Protein AF-A0A9Q0XZM3-F1 (afdb_monomer)

Structure (mmCIF, N/CA/C/O backbone):
data_AF-A0A9Q0XZM3-F1
#
_entry.id   AF-A0A9Q0XZM3-F1
#
loop_
_atom_site.group_PDB
_atom_site.id
_atom_site.type_symbol
_atom_site.label_atom_id
_atom_site.label_alt_id
_atom_site.label_comp_id
_atom_site.label_asym_id
_atom_site.label_entity_id
_atom_site.label_seq_id
_atom_site.pdbx_PDB_ins_code
_atom_site.Cartn_x
_atom_site.Cartn_y
_atom_site.Cartn_z
_atom_site.occupancy
_atom_site.B_iso_or_equiv
_atom_site.auth_seq_id
_atom_site.auth_comp_id
_atom_site.auth_asym_id
_atom_site.auth_atom_id
_atom_site.pdbx_PDB_model_num
ATOM 1 N N . MET A 1 1 ? -17.026 3.654 -0.874 1.00 89.88 1 MET A N 1
ATOM 2 C CA . MET A 1 1 ? -17.440 2.567 0.038 1.00 89.88 1 MET A CA 1
ATOM 3 C C . MET A 1 1 ? -16.440 1.413 0.088 1.00 89.88 1 MET A C 1
ATOM 5 O O . MET A 1 1 ? -16.089 0.859 -0.947 1.00 89.88 1 MET A O 1
ATOM 9 N N . LEU A 1 2 ? -16.022 1.032 1.295 1.00 96.19 2 LEU A N 1
ATOM 10 C CA . LEU A 1 2 ? -15.343 -0.221 1.630 1.00 96.19 2 LEU A CA 1
ATOM 11 C C . LEU A 1 2 ? -16.377 -1.267 2.066 1.00 96.19 2 LEU A C 1
ATOM 13 O O . LEU A 1 2 ? -17.351 -0.934 2.747 1.00 96.19 2 LEU A O 1
ATOM 17 N N . VAL A 1 3 ? -16.152 -2.532 1.708 1.00 97.12 3 VAL A N 1
ATOM 18 C CA . VAL A 1 3 ? -17.064 -3.643 2.019 1.00 97.12 3 VAL A CA 1
ATOM 19 C C . VAL A 1 3 ? -16.283 -4.797 2.640 1.00 97.12 3 VAL A C 1
ATOM 21 O O . VAL A 1 3 ? -15.326 -5.296 2.051 1.00 97.12 3 VAL A O 1
ATOM 24 N N . LYS A 1 4 ? -16.714 -5.257 3.820 1.00 97.06 4 LYS A N 1
ATOM 25 C CA . LY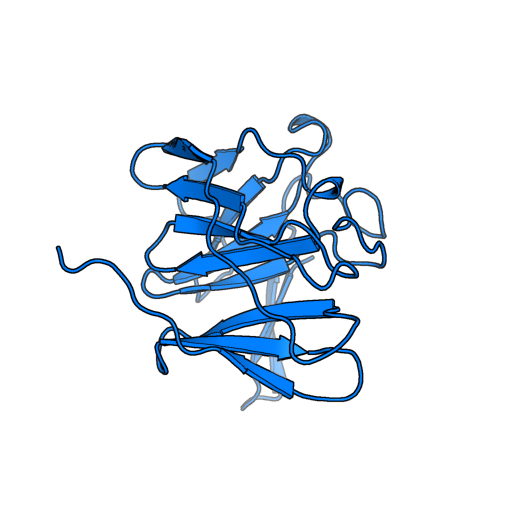S A 1 4 ? -16.254 -6.512 4.428 1.00 97.06 4 LYS A CA 1
ATOM 26 C C . LYS A 1 4 ? -17.256 -7.603 4.080 1.00 97.06 4 LYS A C 1
ATOM 28 O O . LYS A 1 4 ? -18.381 -7.598 4.578 1.00 97.06 4 LYS A O 1
ATOM 33 N N . TYR A 1 5 ? -16.832 -8.548 3.253 1.00 97.81 5 TYR A N 1
ATOM 34 C CA . TYR A 1 5 ? -17.617 -9.718 2.880 1.00 97.81 5 TYR A CA 1
ATOM 35 C C . TYR A 1 5 ? -17.132 -10.949 3.650 1.00 97.81 5 TYR A C 1
ATOM 37 O O . TYR A 1 5 ? -15.937 -11.242 3.677 1.00 97.81 5 TYR A O 1
ATOM 45 N N . ASN A 1 6 ? -18.048 -11.666 4.297 1.00 97.44 6 ASN A N 1
ATOM 46 C CA . ASN A 1 6 ? -17.738 -12.924 4.960 1.00 97.44 6 ASN A CA 1
ATOM 47 C C . ASN A 1 6 ? -17.856 -14.068 3.949 1.00 97.44 6 ASN A C 1
ATOM 49 O O . ASN A 1 6 ? -18.955 -14.420 3.531 1.00 97.44 6 ASN A O 1
ATOM 53 N N . LEU A 1 7 ? -16.718 -14.669 3.594 1.00 97.75 7 LEU A N 1
ATOM 54 C CA . LEU A 1 7 ? -16.652 -15.754 2.612 1.00 97.75 7 LEU A CA 1
ATOM 55 C C . LEU A 1 7 ? -17.364 -17.037 3.065 1.00 97.75 7 LEU A C 1
ATOM 57 O O . LEU A 1 7 ? -17.835 -17.787 2.223 1.00 97.75 7 LEU A O 1
ATOM 61 N N . LYS A 1 8 ? -17.456 -17.305 4.375 1.00 97.75 8 LYS A N 1
ATOM 62 C CA . LYS A 1 8 ? -18.084 -18.527 4.904 1.00 97.75 8 LYS A CA 1
ATOM 63 C C . LYS A 1 8 ? -19.606 -18.431 4.930 1.00 97.75 8 LYS A C 1
ATOM 65 O O . LYS A 1 8 ? -20.282 -19.431 4.722 1.00 97.75 8 LYS A O 1
ATOM 70 N N . THR A 1 9 ? -20.134 -17.255 5.259 1.00 97.94 9 THR A N 1
ATOM 71 C CA . THR A 1 9 ? -21.585 -17.020 5.337 1.00 97.94 9 THR A CA 1
ATOM 72 C C . THR A 1 9 ? -22.149 -16.385 4.073 1.00 97.94 9 THR A C 1
ATOM 74 O O . THR A 1 9 ? -23.345 -16.125 4.029 1.00 97.94 9 THR A O 1
ATOM 77 N N . GLU A 1 10 ? -21.291 -16.072 3.101 1.00 98.12 10 GLU A N 1
ATOM 78 C CA . GLU A 1 10 ? -21.639 -15.421 1.836 1.00 98.12 10 GLU A CA 1
ATOM 79 C C . GLU A 1 10 ? -22.454 -14.130 2.020 1.00 98.12 10 GLU A C 1
ATOM 81 O O . GLU A 1 10 ? -23.413 -13.848 1.304 1.00 98.12 10 GLU A O 1
ATOM 86 N N . ALA A 1 11 ? -22.083 -13.333 3.024 1.00 98.00 11 ALA A N 1
ATOM 87 C CA . ALA A 1 11 ? -22.845 -12.154 3.416 1.00 98.00 11 ALA A CA 1
ATOM 88 C C . ALA A 1 11 ? -21.950 -10.935 3.616 1.00 98.00 11 ALA A C 1
ATOM 90 O O . ALA A 1 11 ? -20.818 -11.029 4.102 1.00 98.00 11 ALA A O 1
ATOM 91 N N . ILE A 1 12 ? -22.494 -9.763 3.291 1.00 98.00 12 ILE A N 1
ATOM 92 C CA . ILE A 1 12 ? -21.889 -8.485 3.657 1.00 98.00 12 ILE A CA 1
ATOM 93 C C . ILE A 1 12 ? -21.970 -8.346 5.177 1.00 98.00 12 ILE A C 1
ATOM 95 O O . ILE A 1 12 ? -23.058 -8.271 5.743 1.00 98.00 12 ILE A O 1
ATOM 99 N N . ALA A 1 13 ? -20.813 -8.307 5.831 1.00 97.38 13 ALA A N 1
ATOM 100 C CA . ALA A 1 13 ? -20.721 -8.122 7.273 1.00 97.38 13 ALA A CA 1
ATOM 101 C C . ALA A 1 13 ? -20.730 -6.634 7.641 1.00 97.38 13 ALA A C 1
ATOM 103 O O . ALA A 1 13 ? -21.370 -6.242 8.611 1.00 97.38 13 ALA A O 1
ATOM 104 N N . VAL A 1 14 ? -20.013 -5.806 6.869 1.00 97.38 14 VAL A N 1
ATOM 105 C CA . VAL A 1 14 ? -19.861 -4.367 7.127 1.00 97.38 14 VAL A CA 1
ATOM 106 C C . VAL A 1 14 ? -19.738 -3.602 5.815 1.00 97.38 14 VAL A C 1
ATOM 108 O O . VAL A 1 14 ? -19.081 -4.062 4.880 1.00 97.38 14 VAL A O 1
ATOM 111 N N . GLN A 1 15 ? -20.334 -2.413 5.771 1.00 96.75 15 GLN A N 1
ATOM 112 C CA . GLN A 1 15 ? -20.130 -1.413 4.725 1.00 96.75 15 GLN A CA 1
ATOM 113 C C . GLN A 1 15 ? -19.751 -0.096 5.387 1.00 96.75 15 GLN A C 1
ATOM 115 O O . GLN A 1 15 ? -20.382 0.305 6.366 1.00 96.75 15 GLN A O 1
ATOM 120 N N . LYS A 1 16 ? -18.722 0.567 4.866 1.00 94.94 16 LYS A N 1
ATOM 121 C CA . LYS A 1 16 ? -18.218 1.808 5.449 1.00 94.94 16 LYS A CA 1
ATOM 122 C C . LYS A 1 16 ? -17.765 2.766 4.362 1.00 94.94 16 LYS A C 1
ATOM 124 O O . LYS A 1 16 ? -17.024 2.382 3.462 1.00 94.94 16 LYS A O 1
ATOM 129 N N . GLU A 1 17 ? -18.197 4.018 4.436 1.00 94.69 17 GLU A N 1
ATOM 130 C CA . GLU A 1 17 ? -17.629 5.059 3.582 1.00 94.69 17 GLU A CA 1
ATOM 131 C C . GLU A 1 17 ? -16.263 5.497 4.096 1.00 94.69 17 GLU A C 1
ATOM 133 O O . GLU A 1 17 ? -16.072 5.656 5.302 1.00 94.69 17 GLU A O 1
ATOM 138 N N . LEU A 1 18 ? -15.326 5.694 3.167 1.00 95.25 18 LEU A N 1
ATOM 139 C CA . LEU A 1 18 ? -14.008 6.233 3.472 1.00 95.25 18 LEU A CA 1
ATOM 140 C C . LEU A 1 18 ? -14.073 7.756 3.294 1.00 95.25 18 LEU A C 1
ATOM 142 O O . LEU A 1 18 ? -14.234 8.214 2.159 1.00 95.25 18 LEU A O 1
ATOM 146 N N . PRO A 1 19 ? -14.005 8.551 4.377 1.00 93.19 19 PRO A N 1
ATOM 147 C CA . PRO A 1 19 ? -14.258 9.984 4.294 1.00 93.19 19 PRO A CA 1
ATOM 148 C C . PRO A 1 19 ? -13.302 10.682 3.325 1.00 93.19 19 PRO A C 1
ATOM 150 O O . PRO A 1 19 ? -12.087 10.507 3.412 1.00 93.19 19 PRO A O 1
ATOM 153 N N . ASN A 1 20 ? -13.863 11.496 2.429 1.00 95.75 20 ASN A N 1
ATOM 154 C CA . ASN A 1 20 ? -13.149 12.365 1.483 1.00 95.75 20 ASN A CA 1
ATOM 155 C C . ASN A 1 20 ? -12.187 11.654 0.514 1.00 95.75 20 ASN A C 1
ATOM 157 O O . ASN A 1 20 ? -11.447 12.328 -0.204 1.00 95.75 20 ASN A O 1
ATOM 161 N N . ALA A 1 21 ? -12.175 10.319 0.484 1.00 97.94 21 ALA A N 1
ATOM 162 C CA . ALA A 1 21 ? -11.333 9.571 -0.431 1.00 97.94 21 ALA A CA 1
ATOM 163 C C . ALA A 1 21 ? -11.798 9.790 -1.868 1.00 97.94 21 ALA A C 1
ATOM 165 O O . ALA A 1 21 ? -12.972 9.582 -2.184 1.00 97.94 21 ALA A O 1
ATOM 166 N N . GLY A 1 22 ? -10.867 10.184 -2.736 1.00 97.94 22 GLY A N 1
ATOM 167 C CA . GLY A 1 22 ? -11.151 10.210 -4.161 1.00 97.94 22 GLY A CA 1
ATOM 168 C C . GLY A 1 22 ? -11.279 8.796 -4.720 1.00 97.94 22 GLY A C 1
ATOM 169 O O . GLY A 1 22 ? -10.688 7.846 -4.204 1.00 97.94 22 GLY A O 1
ATOM 170 N N . TYR A 1 23 ? -12.083 8.649 -5.765 1.00 98.06 23 TYR A N 1
ATOM 171 C CA . TYR A 1 23 ? -12.359 7.368 -6.411 1.00 98.06 23 TYR A CA 1
ATOM 172 C C . TYR A 1 23 ? -12.654 7.568 -7.899 1.00 98.06 23 TYR A C 1
ATOM 174 O O . TYR A 1 23 ? -12.849 8.691 -8.359 1.00 98.06 23 TYR A O 1
ATOM 182 N N . HIS A 1 24 ? -12.726 6.470 -8.657 1.00 97.44 24 HIS A N 1
ATOM 183 C CA . HIS A 1 24 ? -13.052 6.499 -10.088 1.00 97.44 24 HIS A CA 1
ATOM 184 C C . HIS A 1 24 ? -11.992 7.206 -10.960 1.00 97.44 24 HIS A C 1
ATOM 186 O O . HIS A 1 24 ? -12.317 7.850 -11.956 1.00 97.44 24 HIS A O 1
ATOM 192 N N . GLY A 1 25 ? -10.710 7.042 -10.618 1.00 97.69 25 GLY A N 1
ATOM 193 C CA . GLY A 1 25 ? -9.580 7.583 -11.376 1.00 97.69 25 GLY A CA 1
ATOM 194 C C . GLY A 1 25 ? -9.211 9.027 -11.020 1.00 97.69 25 GLY A C 1
ATOM 195 O O . GLY A 1 25 ? -8.498 9.672 -11.786 1.00 97.69 25 GLY A O 1
ATOM 196 N N . GLN A 1 26 ? -9.662 9.535 -9.873 1.00 98.25 26 GLN A N 1
ATOM 197 C CA . GLN A 1 26 ? -9.266 10.842 -9.337 1.00 98.25 26 GLN A CA 1
ATOM 198 C C . GLN A 1 26 ? -7.810 10.848 -8.838 1.00 98.25 26 GLN A C 1
ATOM 200 O O . GLN A 1 26 ? -7.028 11.732 -9.192 1.00 98.25 26 GLN A O 1
ATOM 205 N N . PHE A 1 27 ? -7.409 9.831 -8.072 1.00 98.50 27 PHE A N 1
ATOM 206 C CA . PHE A 1 27 ? -6.065 9.675 -7.508 1.00 98.50 27 PHE A CA 1
ATOM 207 C C . PHE A 1 27 ? -5.468 8.280 -7.782 1.00 98.50 27 PHE A C 1
ATOM 209 O O . PHE A 1 27 ? -5.069 7.569 -6.849 1.00 98.50 27 PHE A O 1
ATOM 216 N N . PRO A 1 28 ? -5.355 7.850 -9.051 1.00 98.31 28 PRO A N 1
ATOM 217 C CA . PRO A 1 28 ? -4.744 6.571 -9.374 1.00 98.31 28 PRO A CA 1
ATOM 218 C C . PRO A 1 28 ? -3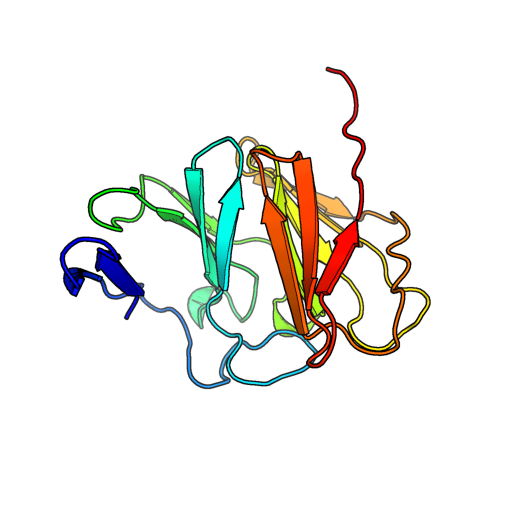.241 6.578 -9.066 1.00 98.31 28 PRO A C 1
ATOM 220 O O . PRO A 1 28 ? -2.610 7.625 -8.896 1.00 98.31 28 PRO A O 1
ATOM 223 N N . TYR A 1 29 ? -2.648 5.389 -9.015 1.00 98.31 29 TYR A N 1
ATOM 224 C CA . TYR A 1 29 ? -1.200 5.246 -9.166 1.00 98.31 29 TYR A CA 1
ATOM 225 C C . TYR A 1 29 ? -0.745 5.670 -10.573 1.00 98.31 29 TYR A C 1
ATOM 227 O O . TYR A 1 29 ? -1.556 5.920 -11.465 1.00 98.31 29 TYR A O 1
ATOM 235 N N . SER A 1 30 ? 0.568 5.740 -10.796 1.00 96.69 30 SER A N 1
ATOM 236 C CA . SER A 1 30 ? 1.159 6.266 -12.039 1.00 96.69 30 SER A CA 1
ATOM 237 C C . SER A 1 30 ? 0.795 5.493 -13.314 1.00 96.69 30 SER A C 1
ATOM 239 O O . SER A 1 30 ? 0.977 6.008 -14.417 1.00 96.69 30 SER A O 1
ATOM 241 N N . TRP A 1 31 ? 0.269 4.274 -13.188 1.00 93.12 31 TRP A N 1
ATOM 242 C CA . TRP A 1 31 ? -0.218 3.465 -14.309 1.00 93.12 31 TRP A CA 1
ATOM 243 C C . TRP A 1 31 ? -1.711 3.642 -14.611 1.00 93.12 31 TRP A C 1
ATOM 245 O O . TRP A 1 31 ? -2.226 3.024 -15.541 1.00 93.12 31 TRP A O 1
ATOM 255 N N . GLY A 1 32 ? -2.407 4.504 -13.866 1.00 94.62 32 GLY A N 1
ATOM 256 C CA . GLY A 1 32 ? -3.818 4.804 -14.079 1.00 94.62 32 GLY A CA 1
ATOM 257 C C . GLY A 1 32 ? -4.758 3.735 -13.518 1.00 94.62 32 GLY A C 1
ATOM 258 O O . GLY A 1 32 ? -4.539 3.184 -12.435 1.00 94.62 32 GLY A O 1
ATOM 259 N N . GLY A 1 33 ? -5.843 3.482 -14.253 1.00 93.81 33 GLY A N 1
ATOM 260 C CA . GLY A 1 33 ? -6.928 2.600 -13.824 1.00 93.81 33 GLY A CA 1
ATOM 261 C C . GLY A 1 33 ? -7.731 3.158 -12.644 1.00 93.81 33 GLY A C 1
ATOM 262 O O . GLY A 1 33 ? -7.660 4.342 -12.322 1.00 93.81 33 GLY A O 1
ATOM 263 N N . TYR A 1 34 ? -8.490 2.279 -11.991 1.00 97.00 34 TYR A N 1
ATOM 264 C CA . TYR A 1 34 ? -9.307 2.595 -10.813 1.00 97.00 34 TYR A CA 1
ATOM 265 C C . TYR A 1 34 ? -8.605 2.140 -9.537 1.00 97.00 34 TYR A C 1
ATOM 267 O O . TYR A 1 34 ? -9.079 1.273 -8.810 1.00 97.00 34 TYR A O 1
ATOM 275 N N . THR A 1 35 ? -7.413 2.687 -9.328 1.00 97.75 35 THR A N 1
ATOM 276 C CA . THR A 1 35 ? -6.493 2.287 -8.256 1.00 97.75 35 THR A CA 1
ATOM 277 C C . THR A 1 35 ? -6.499 3.266 -7.091 1.00 97.75 35 THR A C 1
ATOM 279 O O . THR A 1 35 ? -5.567 3.286 -6.298 1.00 97.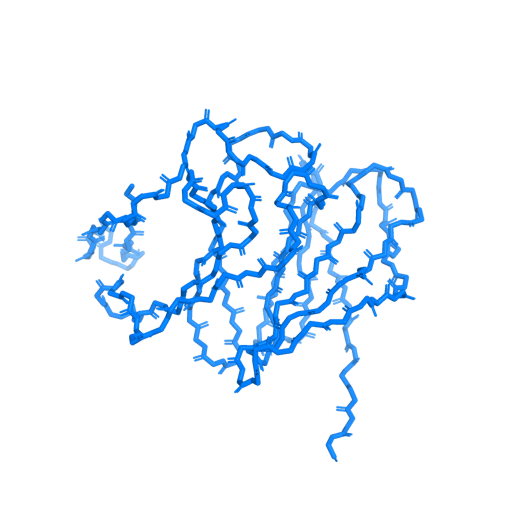75 35 THR A O 1
ATOM 282 N N . ASP A 1 36 ? -7.502 4.138 -7.013 1.00 98.50 36 ASP A N 1
ATOM 283 C CA . ASP A 1 36 ? -7.555 5.274 -6.090 1.00 98.50 36 ASP A CA 1
ATOM 284 C C . ASP A 1 36 ? -7.455 4.874 -4.617 1.00 98.50 36 ASP A C 1
ATOM 286 O O . ASP A 1 36 ? -6.813 5.569 -3.831 1.00 98.50 36 ASP A O 1
ATOM 290 N N . ILE A 1 37 ? -8.073 3.743 -4.277 1.00 98.44 37 ILE A N 1
ATOM 291 C CA . ILE A 1 37 ? -8.174 3.194 -2.930 1.00 98.44 37 ILE A CA 1
ATOM 292 C C . ILE A 1 37 ? -7.594 1.785 -2.966 1.00 98.44 37 ILE A C 1
ATOM 294 O O . ILE A 1 37 ? -8.075 0.938 -3.717 1.00 98.44 37 ILE A O 1
ATOM 298 N N . ASP A 1 38 ? -6.586 1.549 -2.138 1.00 98.31 38 ASP A N 1
ATOM 299 C CA . ASP A 1 38 ? -5.843 0.298 -2.067 1.00 98.31 38 ASP A CA 1
ATOM 300 C C . ASP A 1 38 ? -5.882 -0.259 -0.638 1.00 98.31 38 ASP A C 1
ATOM 302 O O . ASP A 1 38 ? -5.711 0.484 0.330 1.00 98.31 38 ASP A O 1
ATOM 306 N N . GLN A 1 39 ? -6.181 -1.548 -0.482 1.00 97.38 39 GLN A N 1
ATOM 307 C CA . GLN A 1 39 ? -6.279 -2.194 0.829 1.00 97.38 39 GLN A CA 1
ATOM 308 C C . GLN A 1 39 ? -5.015 -2.996 1.086 1.00 97.38 39 GLN A C 1
ATOM 310 O O . GLN A 1 39 ? -4.667 -3.848 0.285 1.00 97.38 39 GLN A O 1
ATOM 315 N N . ALA A 1 40 ? -4.397 -2.796 2.246 1.00 97.81 40 ALA A N 1
ATOM 316 C CA . ALA A 1 40 ? -3.172 -3.493 2.612 1.00 97.81 40 ALA A CA 1
ATOM 317 C C . ALA A 1 40 ? -3.303 -4.180 3.975 1.00 97.81 40 ALA A C 1
ATOM 319 O O . ALA A 1 40 ? -4.129 -3.810 4.818 1.00 97.81 40 ALA A O 1
ATOM 320 N N . VAL A 1 41 ? -2.469 -5.192 4.197 1.00 97.44 41 VAL A N 1
ATOM 321 C CA . VAL A 1 41 ? -2.351 -5.905 5.471 1.00 97.44 41 VAL A CA 1
ATOM 322 C C . VAL A 1 41 ? -0.875 -6.056 5.804 1.00 97.44 41 VAL A C 1
ATOM 324 O O . VAL A 1 41 ? -0.070 -6.392 4.940 1.00 97.44 41 VAL A O 1
ATOM 327 N N . ASP A 1 42 ? -0.525 -5.832 7.062 1.00 97.31 42 ASP A N 1
ATOM 328 C CA . ASP A 1 42 ? 0.817 -6.069 7.581 1.00 97.31 42 ASP A CA 1
ATOM 329 C C . ASP A 1 42 ? 0.756 -6.674 8.995 1.00 97.31 42 ASP A C 1
ATOM 331 O O . ASP A 1 42 ? -0.297 -7.121 9.457 1.00 97.31 42 ASP A O 1
ATOM 335 N N . GLU A 1 43 ? 1.890 -6.721 9.691 1.00 96.75 43 GLU A N 1
ATOM 336 C CA . GLU A 1 43 ? 1.996 -7.268 11.044 1.00 96.75 43 GLU A CA 1
ATOM 337 C C . GLU A 1 43 ? 1.164 -6.515 12.091 1.00 96.75 43 GLU A C 1
ATOM 339 O O . GLU A 1 43 ? 0.876 -7.083 13.145 1.00 96.75 43 GLU A O 1
ATOM 344 N N . VAL A 1 44 ? 0.798 -5.253 11.842 1.00 93.44 44 VAL A N 1
ATOM 345 C CA . VAL A 1 44 ? 0.085 -4.423 12.822 1.00 93.44 44 VAL A CA 1
ATOM 346 C C . VAL A 1 44 ? -1.398 -4.245 12.500 1.00 93.44 44 VAL A C 1
ATOM 348 O O . VAL A 1 44 ? -2.139 -3.742 13.347 1.00 93.44 44 VAL A O 1
ATOM 351 N N . GLY A 1 45 ? -1.860 -4.681 11.324 1.00 92.38 45 GLY A N 1
ATOM 352 C CA . GLY A 1 45 ? -3.284 -4.830 11.042 1.00 92.38 45 GLY A CA 1
ATOM 353 C C . GLY A 1 45 ? -3.678 -4.584 9.591 1.00 92.38 45 GLY A C 1
ATOM 354 O O . GLY A 1 45 ? -2.937 -4.871 8.654 1.00 92.38 45 GLY A O 1
ATOM 355 N N . ARG A 1 46 ? -4.908 -4.086 9.416 1.00 95.06 46 ARG A N 1
ATOM 356 C CA . ARG A 1 46 ? -5.479 -3.729 8.116 1.00 95.06 46 ARG A CA 1
ATOM 357 C C . ARG A 1 46 ? -5.343 -2.235 7.876 1.00 95.06 46 ARG A C 1
ATOM 359 O O . ARG A 1 46 ? -5.569 -1.426 8.774 1.00 95.06 46 ARG A O 1
ATOM 366 N N . TRP A 1 47 ? -5.066 -1.888 6.635 1.00 97.12 47 TRP A N 1
ATOM 367 C CA . TRP A 1 47 ? -4.832 -0.530 6.192 1.00 97.12 47 TRP A CA 1
ATOM 368 C C . TRP A 1 47 ? -5.643 -0.223 4.948 1.00 97.12 47 TRP A C 1
ATOM 370 O O . TRP A 1 47 ? -5.999 -1.112 4.172 1.00 97.12 47 TRP A O 1
ATOM 380 N N . VAL A 1 48 ? -5.888 1.063 4.747 1.00 97.94 48 VAL A N 1
ATOM 381 C CA . VAL A 1 48 ? -6.319 1.598 3.463 1.00 97.94 48 VAL A CA 1
ATOM 382 C C . VAL A 1 48 ? -5.403 2.740 3.062 1.00 97.94 48 VAL A C 1
ATOM 384 O O . VAL A 1 48 ? -5.105 3.617 3.873 1.00 97.94 48 VAL A O 1
ATOM 387 N N . ILE A 1 49 ? -4.953 2.703 1.815 1.00 98.56 49 ILE A N 1
ATOM 388 C CA . ILE A 1 49 ? -4.072 3.670 1.178 1.00 98.56 49 ILE A CA 1
ATOM 389 C C . ILE A 1 49 ? -4.890 4.390 0.109 1.00 98.56 49 ILE A C 1
ATOM 391 O O . ILE A 1 49 ? -5.500 3.764 -0.754 1.00 98.56 49 ILE A O 1
ATOM 395 N N . TYR A 1 50 ? -4.939 5.711 0.166 1.00 98.62 50 TYR A N 1
ATOM 396 C CA . TYR A 1 50 ? -5.786 6.517 -0.703 1.00 98.62 50 TYR A CA 1
ATOM 397 C C . TYR A 1 50 ? -5.221 7.931 -0.855 1.00 98.62 50 TYR A C 1
ATOM 399 O O . TYR A 1 50 ? -4.074 8.209 -0.502 1.00 98.62 50 TYR A O 1
ATOM 407 N N . SER A 1 51 ? -6.006 8.838 -1.427 1.00 98.69 51 SER A N 1
ATOM 408 C CA . SER A 1 51 ? -5.730 10.271 -1.384 1.00 98.69 51 SER A CA 1
ATOM 409 C C . SER A 1 51 ? -7.033 11.067 -1.369 1.00 98.69 51 SER A C 1
ATOM 411 O O . SER A 1 51 ? -8.114 10.521 -1.610 1.00 98.69 51 SER A O 1
ATOM 413 N N . THR A 1 52 ? -6.925 12.353 -1.057 1.00 98.50 52 THR A N 1
ATOM 414 C CA . THR A 1 52 ? -8.040 13.296 -0.954 1.00 98.50 52 THR A CA 1
ATOM 415 C C . THR A 1 52 ? -7.671 14.614 -1.633 1.00 98.50 52 THR A C 1
ATOM 417 O O . THR A 1 52 ? -6.490 14.914 -1.846 1.00 98.50 52 THR A O 1
ATOM 420 N N . GLU A 1 53 ? -8.682 15.432 -1.931 1.00 98.19 53 GLU A N 1
ATOM 421 C CA . GLU A 1 53 ? -8.484 16.808 -2.408 1.00 98.19 53 GLU A CA 1
ATOM 422 C C . GLU A 1 53 ? -7.692 17.651 -1.393 1.00 98.19 53 GLU A C 1
ATOM 424 O O . GLU A 1 53 ? -6.742 18.343 -1.764 1.00 98.19 53 GLU A O 1
ATOM 429 N N . ASP A 1 54 ? -7.995 17.517 -0.096 1.00 98.12 54 ASP A N 1
ATOM 430 C CA . ASP A 1 54 ? -7.285 18.216 0.988 1.00 98.12 54 ASP A CA 1
ATOM 431 C C . ASP A 1 54 ? -5.794 17.846 1.035 1.00 98.12 54 ASP A C 1
ATOM 433 O O . ASP A 1 54 ? -4.929 18.703 1.245 1.00 98.12 54 ASP A O 1
ATOM 437 N N . ALA A 1 55 ? -5.476 16.573 0.773 1.00 98.25 55 ALA A N 1
ATOM 438 C CA . ALA A 1 55 ? -4.110 16.068 0.690 1.00 98.25 55 ALA A CA 1
ATOM 439 C C . ALA A 1 55 ? -3.413 16.426 -0.637 1.00 98.25 55 ALA A C 1
ATOM 441 O O . ALA A 1 55 ? -2.225 16.138 -0.804 1.00 98.25 55 ALA A O 1
ATOM 442 N N . LYS A 1 56 ? -4.121 17.052 -1.589 1.00 98.25 56 LYS A N 1
ATOM 443 C CA . LYS A 1 56 ? -3.608 17.477 -2.903 1.00 98.25 56 LYS A CA 1
ATOM 444 C C . LYS A 1 56 ? -2.908 16.344 -3.663 1.00 98.25 56 LYS A C 1
ATOM 446 O O . LYS A 1 56 ? -1.837 16.539 -4.248 1.00 98.25 56 LYS A O 1
ATOM 451 N N . GLY A 1 57 ? -3.483 15.142 -3.612 1.00 98.31 57 GLY A N 1
ATOM 452 C CA . GLY A 1 57 ? -2.940 13.954 -4.275 1.00 98.31 57 GLY A CA 1
ATOM 453 C C . GLY A 1 57 ? -1.774 13.274 -3.543 1.00 98.31 57 GLY A C 1
ATOM 454 O O . GLY A 1 57 ? -1.183 12.335 -4.089 1.00 98.31 57 GLY A O 1
ATOM 455 N N . ALA A 1 58 ? -1.400 13.725 -2.339 1.00 98.75 58 ALA A N 1
ATOM 456 C CA . ALA A 1 58 ? -0.439 13.016 -1.496 1.00 98.75 58 ALA A CA 1
ATOM 457 C C . ALA A 1 58 ? -1.026 11.696 -0.975 1.00 98.75 58 ALA A C 1
ATOM 459 O O . ALA A 1 58 ? -2.229 11.605 -0.731 1.00 98.75 58 ALA A O 1
ATOM 460 N N . LEU A 1 59 ? -0.188 10.671 -0.803 1.00 98.62 59 LEU A N 1
ATOM 461 C CA . LEU A 1 59 ? -0.613 9.401 -0.221 1.00 98.62 59 LEU A CA 1
ATOM 462 C C . LEU A 1 59 ? -1.109 9.638 1.208 1.00 98.62 59 LEU A C 1
ATOM 464 O O . LEU A 1 59 ? -0.404 10.228 2.030 1.00 98.62 59 LEU A O 1
ATOM 468 N N . VAL A 1 60 ? -2.321 9.171 1.477 1.00 98.50 60 VAL A N 1
ATOM 469 C CA . VAL A 1 60 ? -2.957 9.129 2.789 1.00 98.50 60 VAL A CA 1
ATOM 470 C C . VAL A 1 60 ? -3.130 7.665 3.156 1.00 98.50 60 VAL A C 1
ATOM 472 O O . VAL A 1 60 ? -3.507 6.855 2.311 1.00 98.50 60 VAL A O 1
ATOM 475 N N . LEU A 1 61 ? -2.851 7.317 4.405 1.00 97.38 61 LEU A N 1
ATOM 476 C CA . LEU A 1 61 ? -3.097 5.982 4.924 1.00 97.38 61 LEU A CA 1
ATOM 477 C C . LEU A 1 61 ? -3.854 6.049 6.244 1.00 97.38 61 LEU A C 1
ATOM 479 O O . LEU A 1 61 ? -3.572 6.897 7.090 1.00 97.38 61 LEU A O 1
ATOM 483 N N . SER A 1 62 ? -4.804 5.140 6.417 1.00 97.19 62 SER A N 1
ATOM 484 C CA . SER A 1 62 ? -5.573 4.976 7.650 1.00 97.19 62 SER A CA 1
ATOM 485 C C . SER A 1 62 ? -5.513 3.525 8.087 1.00 97.19 62 SER A C 1
ATOM 487 O O . SER A 1 62 ? -5.679 2.617 7.266 1.00 97.19 62 SER A O 1
ATOM 489 N N . ARG A 1 63 ? -5.310 3.300 9.387 1.00 96.06 63 ARG A N 1
ATOM 490 C CA . ARG A 1 63 ? -5.445 1.960 9.958 1.00 96.06 63 ARG A CA 1
ATOM 491 C C . ARG A 1 63 ? -6.924 1.674 10.172 1.00 96.06 63 ARG A C 1
ATOM 493 O O . ARG A 1 63 ? -7.641 2.528 10.685 1.00 96.06 63 ARG A O 1
ATOM 500 N N . LEU A 1 64 ? -7.379 0.498 9.767 1.00 95.69 64 LEU A N 1
ATOM 501 C CA . LEU A 1 64 ? -8.772 0.087 9.869 1.00 95.69 64 LEU A CA 1
ATOM 502 C C . LEU A 1 64 ? -8.939 -0.974 10.944 1.00 95.69 64 LEU A C 1
ATOM 504 O O . LEU A 1 64 ? -8.130 -1.894 11.070 1.00 95.69 64 LEU A O 1
ATOM 508 N N . ASP A 1 65 ? -10.037 -0.876 11.676 1.00 94.38 65 ASP A N 1
ATOM 509 C CA . ASP A 1 65 ? -10.476 -1.943 12.550 1.00 94.38 65 ASP A CA 1
ATOM 510 C C . ASP A 1 65 ? -10.928 -3.148 11.718 1.00 94.38 65 ASP A C 1
ATOM 512 O O . ASP A 1 65 ? -11.713 -3.027 10.771 1.00 94.38 65 ASP A O 1
ATOM 516 N N . SER A 1 66 ? -10.411 -4.330 12.050 1.00 91.00 66 SER A N 1
ATOM 517 C CA . SER A 1 66 ? -10.697 -5.548 11.293 1.00 91.00 66 SER A CA 1
ATOM 518 C C . SER A 1 66 ? -12.154 -5.984 11.407 1.00 91.00 66 SER A C 1
ATOM 520 O O . SER A 1 66 ? -12.648 -6.685 10.515 1.00 91.00 66 SER A O 1
ATOM 522 N N . GLU A 1 67 ? -12.848 -5.592 12.480 1.00 92.56 67 GLU A N 1
ATOM 523 C CA . GLU A 1 67 ? -14.229 -5.971 12.721 1.00 92.56 67 GLU A CA 1
ATOM 524 C C . GLU A 1 67 ? -15.215 -5.058 12.023 1.00 92.56 67 GLU A C 1
ATOM 526 O O . GLU A 1 67 ? -16.030 -5.567 11.248 1.00 92.56 67 GLU A O 1
ATOM 531 N N . ASN A 1 68 ? -15.103 -3.749 12.239 1.00 94.12 68 ASN A N 1
ATOM 532 C CA . ASN A 1 68 ? -16.105 -2.768 11.817 1.00 94.12 68 ASN A CA 1
ATOM 533 C C . ASN A 1 68 ? -15.627 -1.769 10.742 1.00 94.12 68 ASN A C 1
ATOM 535 O O . ASN A 1 68 ? -16.399 -0.891 10.359 1.00 94.12 68 ASN A O 1
ATOM 539 N N . LEU A 1 69 ? -14.401 -1.910 10.220 1.00 95.25 69 LEU A N 1
ATOM 540 C CA . LEU A 1 69 ? -13.797 -1.010 9.224 1.00 95.25 69 LEU A CA 1
ATOM 541 C C . LEU A 1 69 ? -13.714 0.466 9.658 1.00 95.25 69 LEU A C 1
ATOM 543 O O . LEU A 1 69 ? -13.526 1.340 8.811 1.00 95.25 69 LEU A O 1
ATOM 547 N N . GLU A 1 70 ? -13.847 0.774 10.950 1.00 95.00 70 GLU A N 1
ATOM 548 C CA . GLU A 1 70 ? -13.630 2.131 11.450 1.00 95.00 70 GLU A CA 1
ATOM 549 C C . GLU A 1 70 ? -12.157 2.518 11.320 1.00 95.00 70 GLU A C 1
ATOM 551 O O . GLU A 1 70 ? -11.259 1.698 11.527 1.00 95.00 70 GLU A O 1
ATOM 556 N N . ILE A 1 71 ? -11.901 3.792 11.018 1.00 94.06 71 ILE A N 1
ATOM 557 C CA . ILE A 1 71 ? -10.546 4.341 11.066 1.00 94.06 71 ILE A CA 1
ATOM 558 C C . ILE A 1 71 ? -10.095 4.347 12.530 1.00 94.06 71 ILE A C 1
ATOM 560 O O . ILE A 1 71 ? -10.659 5.043 13.376 1.00 94.06 71 ILE A O 1
ATOM 564 N N . GLN A 1 72 ? -9.065 3.564 12.835 1.00 84.31 72 GLN A N 1
ATOM 565 C CA . GLN A 1 72 ? -8.512 3.451 14.174 1.00 84.31 72 GLN A CA 1
ATOM 566 C C . GLN A 1 72 ? -7.626 4.649 14.488 1.00 84.31 72 GLN A C 1
ATOM 568 O O . GLN A 1 72 ? -6.466 4.657 14.093 1.00 84.31 72 GLN A O 1
ATOM 573 N N . GLN A 1 73 ? -8.174 5.594 15.259 1.00 71.62 73 GLN A N 1
ATOM 574 C CA . GLN A 1 73 ? -7.541 6.744 15.934 1.00 71.62 73 GLN A CA 1
ATOM 575 C C . GLN A 1 73 ? -6.723 7.719 15.070 1.00 71.62 73 GLN A C 1
ATOM 577 O O . GLN A 1 73 ? -6.785 8.917 15.333 1.00 71.62 73 GLN A O 1
ATOM 582 N N . GLN A 1 74 ? -5.986 7.270 14.055 1.00 82.69 74 GLN A N 1
ATOM 583 C CA . GLN A 1 74 ? -5.067 8.096 13.300 1.00 82.69 74 GLN A CA 1
ATOM 584 C C . GLN A 1 74 ? -5.085 7.785 11.801 1.00 82.69 74 GLN A C 1
ATOM 586 O O . GLN A 1 74 ? -5.176 6.642 11.349 1.00 82.69 74 GLN A O 1
ATOM 591 N N . THR A 1 75 ? -4.988 8.872 11.047 1.00 95.50 75 THR A N 1
ATOM 592 C CA . THR A 1 75 ? -4.773 8.918 9.608 1.00 95.50 75 THR A CA 1
ATOM 593 C C . THR A 1 75 ? -3.482 9.687 9.390 1.00 95.50 75 THR A C 1
ATOM 595 O O . THR A 1 75 ? -3.265 10.729 10.012 1.00 95.50 75 THR A O 1
ATOM 598 N N . TRP A 1 76 ? -2.630 9.183 8.509 1.00 97.44 76 TRP A N 1
ATOM 599 C CA . TRP A 1 76 ? -1.354 9.799 8.184 1.00 97.44 76 TRP A CA 1
ATOM 600 C C . TRP A 1 76 ? -1.416 10.354 6.770 1.00 97.44 76 TRP A C 1
ATOM 602 O O . TRP A 1 76 ? -1.756 9.642 5.828 1.00 97.44 76 TRP A O 1
ATOM 612 N N . GLN A 1 77 ? -1.076 11.630 6.621 1.00 97.88 77 GLN A N 1
ATOM 613 C CA . GLN A 1 77 ? -0.824 12.239 5.322 1.00 97.88 77 GLN A CA 1
ATOM 614 C C . GLN A 1 77 ? 0.686 12.257 5.089 1.00 97.88 77 GLN A C 1
ATOM 616 O O . GLN A 1 77 ? 1.444 12.807 5.888 1.00 97.88 77 GLN A O 1
ATOM 621 N N . THR A 1 78 ? 1.123 11.654 3.989 1.00 98.38 78 THR A N 1
ATOM 622 C CA . THR A 1 78 ? 2.534 11.619 3.594 1.00 98.38 78 THR A CA 1
ATOM 623 C C . THR A 1 78 ? 2.901 12.838 2.738 1.00 98.38 78 THR A C 1
ATOM 625 O O . THR A 1 78 ? 2.057 13.661 2.382 1.00 98.38 78 THR A O 1
ATOM 628 N N . ASN A 1 79 ? 4.175 12.954 2.372 1.00 97.75 79 ASN A N 1
ATOM 629 C CA . ASN A 1 79 ? 4.709 13.981 1.472 1.00 97.75 79 ASN A CA 1
ATOM 630 C C . ASN A 1 79 ? 4.991 13.460 0.047 1.00 97.75 79 ASN A C 1
ATOM 632 O O . ASN A 1 79 ? 5.624 14.164 -0.740 1.00 97.75 79 ASN A O 1
ATOM 636 N N . ILE A 1 80 ? 4.527 12.256 -0.307 1.00 98.44 80 ILE A N 1
ATOM 637 C CA . ILE A 1 80 ? 4.709 11.666 -1.640 1.00 98.44 80 ILE A CA 1
ATOM 638 C C . ILE A 1 80 ? 3.384 11.634 -2.408 1.00 98.44 80 ILE A C 1
ATOM 640 O O . ILE A 1 80 ? 2.341 11.284 -1.863 1.00 98.44 80 ILE A O 1
ATOM 644 N N . ARG A 1 81 ? 3.399 12.010 -3.693 1.00 98.50 81 ARG A N 1
ATOM 645 C CA . ARG A 1 81 ? 2.187 12.013 -4.530 1.00 98.50 81 ARG A CA 1
ATOM 646 C C . ARG A 1 81 ? 1.836 10.609 -4.998 1.00 98.50 81 ARG A C 1
ATOM 648 O O . ARG A 1 81 ? 2.676 9.941 -5.598 1.00 98.50 81 ARG A O 1
ATOM 655 N N . LYS A 1 82 ? 0.575 10.206 -4.846 1.00 98.62 82 LYS A N 1
ATOM 656 C CA . LYS A 1 82 ? 0.092 8.880 -5.258 1.00 98.62 82 LYS A CA 1
ATOM 657 C C . LYS A 1 82 ? 0.302 8.612 -6.753 1.00 98.62 82 LYS A C 1
ATOM 659 O O . LYS A 1 82 ? 0.829 7.571 -7.123 1.00 98.62 82 LYS A O 1
ATOM 664 N N . GLN A 1 83 ? 0.031 9.606 -7.598 1.00 98.06 83 GLN A N 1
ATOM 665 C CA . GLN A 1 83 ? 0.240 9.528 -9.052 1.00 98.06 83 GLN A CA 1
ATOM 666 C C . GLN A 1 83 ? 1.719 9.475 -9.479 1.00 98.06 83 GLN A C 1
ATOM 668 O O . GLN A 1 83 ? 2.007 9.196 -10.639 1.00 98.06 83 GLN A O 1
ATOM 673 N N . SER A 1 84 ? 2.669 9.748 -8.575 1.00 97.75 84 SER A N 1
ATOM 674 C CA . SER A 1 84 ? 4.109 9.668 -8.878 1.00 97.75 84 SER A CA 1
ATOM 675 C C . SER A 1 84 ? 4.717 8.288 -8.633 1.00 97.75 84 SER A C 1
ATOM 677 O O . SER A 1 84 ? 5.861 8.056 -9.014 1.00 97.75 84 SER A O 1
ATOM 679 N N . VAL A 1 85 ? 3.967 7.371 -8.019 1.00 98.00 85 VAL A N 1
ATOM 680 C CA . VAL A 1 85 ? 4.432 6.022 -7.688 1.00 98.00 85 VAL A CA 1
ATOM 681 C C . VAL A 1 85 ? 3.549 4.984 -8.362 1.00 98.00 85 VAL A C 1
ATOM 683 O O . VAL A 1 85 ? 2.373 5.212 -8.632 1.00 98.00 85 VAL A O 1
ATOM 686 N N . ALA A 1 86 ? 4.140 3.845 -8.688 1.00 96.75 86 ALA A N 1
ATOM 687 C CA . ALA A 1 86 ? 3.489 2.753 -9.395 1.00 96.75 86 ALA A CA 1
ATOM 688 C C . ALA A 1 86 ? 2.615 1.886 -8.492 1.00 96.75 86 ALA A C 1
ATOM 690 O O . ALA A 1 86 ? 1.624 1.326 -8.951 1.00 96.75 86 ALA A O 1
ATOM 691 N N . ASN A 1 87 ? 3.011 1.740 -7.234 1.00 97.75 87 ASN A N 1
ATOM 692 C CA . ASN A 1 87 ? 2.290 0.963 -6.241 1.00 97.75 87 ASN A CA 1
ATOM 693 C C . ASN A 1 87 ? 2.781 1.345 -4.835 1.00 97.75 87 ASN A C 1
ATOM 695 O O . ASN A 1 87 ? 3.809 2.027 -4.711 1.00 97.75 87 ASN A O 1
ATOM 699 N N . ALA A 1 88 ? 2.079 0.911 -3.792 1.00 98.38 88 ALA A N 1
ATOM 700 C CA . ALA A 1 88 ? 2.514 1.067 -2.413 1.00 98.38 88 ALA A CA 1
ATOM 701 C C . ALA A 1 88 ? 2.079 -0.131 -1.562 1.00 98.38 88 ALA A C 1
ATOM 703 O O . ALA A 1 88 ? 1.047 -0.725 -1.818 1.00 98.38 88 ALA A O 1
ATOM 704 N N . PHE A 1 89 ? 2.855 -0.467 -0.538 1.00 98.50 89 PHE A N 1
ATOM 705 C CA . PHE A 1 89 ? 2.554 -1.569 0.379 1.00 98.50 89 PHE A CA 1
ATOM 706 C C . PHE A 1 89 ? 3.037 -1.225 1.789 1.00 98.50 89 PHE A C 1
ATOM 708 O O . PHE A 1 89 ? 3.870 -0.331 1.960 1.00 98.50 89 PHE A O 1
ATOM 715 N N . LEU A 1 90 ? 2.529 -1.928 2.803 1.00 98.06 90 LEU A N 1
ATOM 716 C CA . LEU A 1 90 ? 2.974 -1.768 4.187 1.00 98.06 90 LEU A CA 1
ATOM 717 C C . LEU A 1 90 ? 3.713 -3.003 4.688 1.00 98.06 90 LEU A C 1
ATOM 719 O O . LEU A 1 90 ? 3.334 -4.125 4.370 1.00 98.06 90 LEU A O 1
ATOM 723 N N . ILE A 1 91 ? 4.753 -2.774 5.489 1.00 98.19 91 ILE A N 1
ATOM 724 C CA . ILE A 1 91 ? 5.442 -3.800 6.280 1.00 98.19 91 ILE A CA 1
ATOM 725 C C . ILE A 1 91 ? 5.752 -3.188 7.647 1.00 98.19 91 ILE A C 1
ATOM 727 O O . ILE A 1 91 ? 6.333 -2.103 7.708 1.00 98.19 91 ILE A O 1
ATOM 731 N N . CYS A 1 92 ? 5.400 -3.871 8.738 1.00 96.38 92 CYS A N 1
ATOM 732 C CA . CYS A 1 92 ? 5.665 -3.439 10.115 1.00 96.38 92 CYS A CA 1
ATOM 733 C C . CYS A 1 92 ? 5.251 -1.983 10.447 1.00 96.38 92 CYS A C 1
ATOM 735 O O . CYS A 1 92 ? 5.946 -1.304 11.205 1.00 96.38 92 CYS A O 1
ATOM 737 N N . GLY A 1 93 ? 4.143 -1.480 9.900 1.00 96.12 93 GLY A N 1
ATOM 738 C CA . GLY A 1 93 ? 3.663 -0.107 10.105 1.00 96.12 93 GLY A CA 1
ATOM 739 C C . GLY A 1 93 ? 4.398 0.958 9.284 1.00 96.12 93 GLY A C 1
ATOM 740 O O . GLY A 1 93 ? 4.239 2.152 9.530 1.00 96.12 93 GLY A O 1
ATOM 741 N N . SER A 1 94 ? 5.203 0.554 8.305 1.00 97.75 94 SER A N 1
ATOM 742 C CA . SER A 1 94 ? 5.895 1.467 7.399 1.00 97.75 94 SER A CA 1
ATOM 743 C C . SER A 1 94 ? 5.347 1.322 5.988 1.00 97.75 94 SER A C 1
ATOM 745 O O . SER A 1 94 ? 5.296 0.220 5.446 1.00 97.75 94 SER A O 1
ATOM 747 N N . LEU A 1 95 ? 4.949 2.442 5.387 1.00 98.56 95 LEU A N 1
ATOM 748 C CA . LEU A 1 95 ? 4.541 2.513 3.989 1.00 98.56 95 L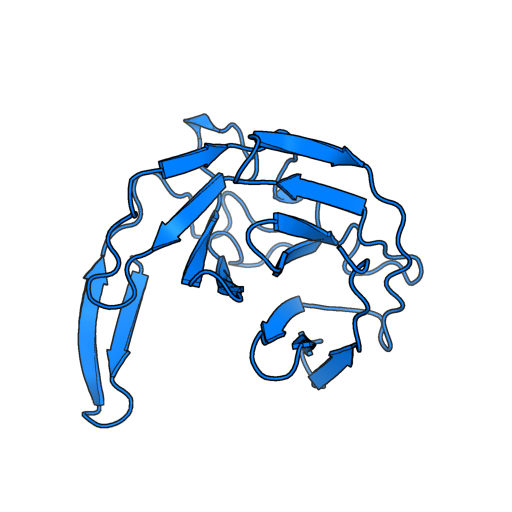EU A CA 1
ATOM 749 C C . LEU A 1 95 ? 5.779 2.571 3.101 1.00 98.56 95 LEU A C 1
ATOM 751 O O . LEU A 1 95 ? 6.622 3.447 3.278 1.00 98.56 95 LEU A O 1
ATOM 755 N N . TYR A 1 96 ? 5.828 1.708 2.098 1.00 98.69 96 TYR A N 1
ATOM 756 C CA . TYR A 1 96 ? 6.832 1.694 1.045 1.00 98.69 96 TYR A CA 1
ATOM 757 C C . TYR A 1 96 ? 6.163 1.952 -0.300 1.00 98.69 96 TYR A C 1
ATOM 759 O O . TYR A 1 96 ? 5.031 1.524 -0.523 1.00 98.69 96 TYR A O 1
ATOM 767 N N . THR A 1 97 ? 6.854 2.619 -1.222 1.00 98.56 97 THR A N 1
ATOM 768 C CA . THR A 1 97 ? 6.343 2.828 -2.586 1.00 98.56 97 THR A CA 1
ATOM 769 C C . THR A 1 97 ? 7.293 2.285 -3.641 1.00 98.56 97 THR A C 1
ATOM 771 O O . THR A 1 97 ? 8.504 2.226 -3.431 1.00 98.56 97 THR A O 1
ATOM 774 N N . ILE A 1 98 ? 6.733 1.889 -4.786 1.00 97.44 98 ILE A N 1
ATOM 775 C CA . ILE A 1 98 ? 7.478 1.434 -5.964 1.00 97.44 98 ILE A CA 1
ATOM 776 C C . ILE A 1 98 ? 7.486 2.552 -7.005 1.00 97.44 98 ILE A C 1
ATOM 778 O O . ILE A 1 98 ? 6.435 3.085 -7.358 1.00 97.44 98 ILE A O 1
ATOM 782 N N . SER A 1 99 ? 8.653 2.878 -7.551 1.00 96.12 99 SER A N 1
ATOM 783 C CA . SER A 1 99 ? 8.826 4.032 -8.440 1.00 96.12 99 SER A CA 1
ATOM 784 C C . SER A 1 99 ? 8.194 3.867 -9.823 1.00 96.12 99 SER A C 1
ATOM 786 O O . SER A 1 99 ? 7.669 4.832 -10.374 1.00 96.12 99 SER A O 1
ATOM 788 N N . SER A 1 100 ? 8.226 2.667 -10.416 1.00 92.94 100 SER A N 1
ATOM 789 C CA . SER A 1 100 ? 7.804 2.479 -11.811 1.00 92.94 100 SER A CA 1
ATOM 790 C C . SER A 1 100 ? 7.145 1.132 -12.100 1.00 92.94 100 SER A C 1
ATOM 792 O O . SER A 1 100 ? 7.699 0.063 -11.835 1.00 92.94 100 SER A O 1
ATOM 794 N N . TYR A 1 101 ? 5.992 1.179 -12.770 1.00 85.44 101 TYR A N 1
ATOM 795 C CA . TYR A 1 101 ? 5.258 -0.004 -13.216 1.00 85.44 101 TYR A CA 1
ATOM 796 C C . TYR A 1 101 ? 5.833 -0.585 -14.514 1.00 85.44 101 TYR A C 1
ATOM 798 O O . TYR A 1 101 ? 5.775 -1.795 -14.707 1.00 85.44 101 TYR A O 1
ATOM 806 N N . SER A 1 102 ? 6.493 0.226 -15.353 1.00 86.00 102 SER A N 1
ATOM 807 C CA . SER A 1 102 ? 6.971 -0.164 -16.692 1.00 86.00 102 SER A CA 1
ATOM 808 C C . SER A 1 102 ? 8.496 -0.261 -16.839 1.00 86.00 102 SER A C 1
ATOM 810 O O . SER A 1 102 ? 8.982 -1.093 -17.600 1.00 86.00 102 SER A O 1
ATOM 812 N N . SER A 1 103 ? 9.275 0.521 -16.081 1.00 86.94 103 SER A N 1
ATOM 813 C CA . SER A 1 103 ? 10.746 0.512 -16.187 1.00 86.94 103 SER A CA 1
ATOM 814 C C . SER A 1 103 ? 11.359 -0.759 -15.585 1.00 86.94 103 SER A C 1
ATOM 816 O O . SER A 1 103 ? 11.007 -1.084 -14.453 1.00 86.94 103 SER A O 1
ATOM 818 N N . PRO A 1 104 ? 12.288 -1.467 -16.252 1.00 82.62 104 PRO A N 1
ATOM 819 C CA . PRO A 1 104 ? 12.985 -2.616 -15.660 1.00 82.62 104 PRO A CA 1
ATOM 820 C C . PRO A 1 104 ? 13.836 -2.244 -14.430 1.00 82.62 104 PRO A C 1
ATOM 822 O O . PRO A 1 104 ? 14.170 -3.111 -13.629 1.00 82.62 104 PRO A O 1
ATOM 825 N N . GLU A 1 105 ? 14.147 -0.959 -14.252 1.00 85.12 105 GLU A N 1
ATOM 826 C CA . GLU A 1 105 ? 14.937 -0.411 -13.143 1.00 85.12 105 GLU A CA 1
ATOM 827 C C . GLU A 1 105 ? 14.045 0.194 -12.050 1.00 85.12 105 GLU A C 1
ATOM 829 O O . GLU A 1 105 ? 14.345 1.240 -11.478 1.00 85.12 105 GLU A O 1
ATOM 834 N N . ALA A 1 106 ? 12.901 -0.435 -11.778 1.00 93.06 106 ALA A N 1
ATOM 835 C CA . ALA A 1 106 ? 12.042 -0.005 -10.686 1.00 93.06 106 ALA A CA 1
ATOM 836 C C . ALA A 1 106 ? 12.766 -0.143 -9.337 1.00 93.06 106 ALA A C 1
ATOM 838 O O . ALA A 1 106 ? 13.635 -0.996 -9.138 1.00 93.06 106 ALA A O 1
ATOM 839 N N . THR A 1 107 ? 12.387 0.708 -8.395 1.00 96.81 107 THR A N 1
ATOM 840 C CA . THR A 1 107 ? 12.962 0.760 -7.054 1.00 96.81 107 THR A CA 1
ATOM 841 C C . THR A 1 107 ? 11.858 0.904 -6.027 1.00 96.81 107 THR A C 1
ATOM 843 O O . THR A 1 107 ? 10.848 1.556 -6.292 1.00 96.81 107 THR A O 1
ATOM 846 N N . VAL A 1 108 ? 12.063 0.335 -4.842 1.00 97.81 108 VAL A N 1
ATOM 847 C CA . VAL A 1 108 ? 11.387 0.836 -3.649 1.00 97.81 108 VAL A CA 1
ATOM 848 C C . VAL A 1 108 ? 12.068 2.155 -3.300 1.00 97.81 108 VAL A C 1
ATOM 850 O O . VAL A 1 108 ? 13.247 2.163 -2.926 1.00 97.81 108 VAL A O 1
ATOM 853 N N . ASN A 1 109 ? 11.367 3.265 -3.532 1.00 98.06 109 ASN A N 1
ATOM 854 C CA . ASN A 1 109 ? 11.983 4.592 -3.629 1.00 98.06 109 ASN A CA 1
ATOM 855 C C . ASN A 1 109 ? 11.632 5.548 -2.487 1.00 98.06 109 ASN A C 1
ATOM 857 O O . ASN A 1 109 ? 12.175 6.651 -2.415 1.00 98.06 109 ASN A O 1
ATOM 861 N N . PHE A 1 110 ? 10.735 5.146 -1.597 1.00 98.62 110 PHE A N 1
ATOM 862 C CA . PHE A 1 110 ? 10.298 5.967 -0.479 1.00 98.62 110 PHE A CA 1
ATOM 863 C C . PHE A 1 110 ? 9.792 5.087 0.660 1.00 98.62 110 PHE A C 1
ATOM 865 O O . PHE A 1 110 ? 9.216 4.025 0.415 1.00 98.62 110 PHE A O 1
ATOM 872 N N . ILE A 1 111 ? 10.006 5.560 1.886 1.00 98.62 111 ILE A N 1
ATOM 873 C CA . ILE A 1 111 ? 9.430 5.012 3.112 1.00 98.62 111 ILE A CA 1
ATOM 874 C C . ILE A 1 111 ? 8.752 6.123 3.916 1.00 98.62 111 ILE A C 1
ATOM 876 O O . ILE A 1 111 ? 9.256 7.247 3.967 1.00 98.62 111 ILE A O 1
ATOM 880 N N . TYR A 1 112 ? 7.637 5.797 4.566 1.00 98.56 112 TYR A N 1
ATOM 881 C CA . TYR A 1 112 ? 7.006 6.605 5.607 1.00 98.56 112 TYR A CA 1
ATOM 882 C C . TYR A 1 112 ? 6.684 5.727 6.817 1.00 98.56 112 TYR A C 1
ATOM 884 O O . TYR A 1 112 ? 5.918 4.772 6.704 1.00 98.56 112 TYR A O 1
ATOM 892 N N . GLU A 1 113 ? 7.252 6.056 7.972 1.00 97.44 113 GLU A N 1
ATOM 893 C CA . GLU A 1 113 ? 7.043 5.336 9.229 1.00 97.44 113 GLU A CA 1
ATOM 894 C C . GLU A 1 113 ? 5.857 5.940 9.990 1.00 97.44 113 GLU A C 1
ATOM 896 O O . GLU A 1 113 ? 5.913 7.090 10.429 1.00 97.44 113 GLU A O 1
ATOM 901 N N . THR A 1 114 ? 4.774 5.183 10.203 1.00 96.25 114 THR A N 1
ATOM 902 C CA . THR A 1 114 ? 3.582 5.735 10.879 1.00 96.25 114 THR A CA 1
ATOM 903 C C . THR A 1 114 ? 3.802 6.011 12.366 1.00 96.25 114 THR A C 1
ATOM 905 O O . THR A 1 114 ? 3.090 6.821 12.956 1.00 96.25 114 THR A O 1
ATOM 908 N N . SER A 1 115 ? 4.769 5.333 12.988 1.00 94.75 115 SER A N 1
ATOM 909 C CA . SER A 1 115 ? 5.109 5.489 14.407 1.00 94.75 115 SER A CA 1
ATOM 910 C C . SER A 1 115 ? 5.779 6.830 14.712 1.00 94.75 115 SER A C 1
ATOM 912 O O . SER A 1 115 ? 5.547 7.401 15.775 1.00 94.75 115 SER A O 1
ATOM 914 N N . THR A 1 116 ? 6.594 7.337 13.786 1.00 95.50 116 THR A N 1
ATOM 915 C CA . THR A 1 116 ? 7.376 8.572 13.954 1.00 95.50 116 THR A CA 1
ATOM 916 C C . THR A 1 116 ? 6.875 9.715 13.073 1.00 95.50 116 THR A C 1
ATOM 918 O O . THR A 1 116 ? 7.192 10.874 13.331 1.00 95.50 116 THR A O 1
ATOM 921 N N . GLY A 1 117 ? 6.100 9.407 12.028 1.00 95.69 117 GLY A N 1
ATOM 922 C CA . GLY A 1 117 ? 5.702 10.357 10.989 1.00 95.69 117 GLY A CA 1
ATOM 923 C C . GLY A 1 117 ? 6.859 10.781 10.077 1.00 95.69 117 GLY A C 1
ATOM 924 O O . GLY A 1 117 ? 6.713 11.732 9.305 1.00 95.69 117 GLY A O 1
ATOM 925 N N . ILE A 1 118 ? 8.012 10.112 10.177 1.00 97.19 118 ILE A N 1
ATOM 926 C CA . ILE A 1 118 ? 9.212 10.421 9.401 1.00 97.19 118 ILE A CA 1
ATOM 927 C C . ILE A 1 118 ? 9.134 9.716 8.050 1.00 97.19 118 ILE A C 1
ATOM 929 O O . ILE A 1 118 ? 8.704 8.569 7.939 1.00 97.19 118 ILE A O 1
ATOM 933 N N . SER A 1 119 ? 9.582 10.419 7.012 1.00 97.88 119 SER A N 1
ATOM 934 C CA . SER A 1 119 ? 9.771 9.855 5.679 1.00 97.88 119 SER A CA 1
ATOM 935 C C . SER A 1 119 ? 11.209 9.987 5.219 1.00 97.88 119 SER A C 1
ATOM 937 O O . SER A 1 119 ? 11.911 10.925 5.603 1.00 97.88 119 SER A O 1
ATOM 939 N N . ALA A 1 120 ? 11.631 9.067 4.358 1.00 98.00 120 ALA A N 1
ATOM 940 C CA . ALA A 1 120 ? 12.945 9.102 3.739 1.00 98.00 120 ALA A CA 1
ATOM 941 C C . ALA A 1 120 ? 12.896 8.574 2.296 1.00 98.00 120 ALA A C 1
ATOM 943 O O . ALA A 1 120 ? 12.090 7.691 1.981 1.00 98.00 120 ALA A O 1
ATOM 944 N N . PRO A 1 121 ? 13.761 9.085 1.402 1.00 98.00 121 PRO A N 1
ATOM 945 C CA . PRO A 1 121 ? 13.981 8.446 0.116 1.00 98.00 121 PRO A CA 1
ATOM 946 C C . PRO A 1 121 ? 14.684 7.099 0.318 1.00 98.00 121 PRO A C 1
ATOM 948 O O . PRO A 1 121 ? 15.572 6.960 1.160 1.00 98.00 121 PRO A O 1
ATOM 951 N N . LEU A 1 122 ? 14.315 6.120 -0.500 1.00 97.38 122 LEU A N 1
ATOM 952 C CA . LEU A 1 122 ? 14.984 4.827 -0.595 1.00 97.38 122 LEU A CA 1
ATOM 953 C C . LEU A 1 122 ? 15.520 4.613 -2.012 1.00 97.38 122 LEU A C 1
ATOM 955 O O . LEU A 1 122 ? 15.139 5.301 -2.957 1.00 97.38 122 LEU A O 1
ATOM 959 N N . ASN A 1 123 ? 16.420 3.645 -2.156 1.00 96.69 123 ASN A N 1
ATOM 960 C CA . ASN A 1 123 ? 16.913 3.203 -3.456 1.00 96.69 123 ASN A CA 1
ATOM 961 C C . ASN A 1 123 ? 17.171 1.691 -3.446 1.00 96.69 123 ASN A C 1
ATOM 963 O O . ASN A 1 123 ? 18.287 1.228 -3.680 1.00 96.69 123 ASN A O 1
ATOM 967 N N . ILE A 1 124 ? 16.147 0.915 -3.086 1.00 96.44 124 ILE A N 1
ATOM 968 C CA . ILE A 1 124 ? 16.230 -0.550 -3.071 1.00 96.44 124 ILE A CA 1
ATOM 969 C C . ILE A 1 124 ? 15.753 -1.051 -4.429 1.00 96.44 124 ILE A C 1
ATOM 971 O O . ILE A 1 124 ? 14.644 -0.727 -4.851 1.00 96.44 124 ILE A O 1
ATOM 975 N N . ARG A 1 125 ? 16.575 -1.836 -5.126 1.00 94.56 125 ARG A N 1
ATOM 976 C CA . ARG A 1 125 ? 16.220 -2.379 -6.441 1.00 94.56 125 ARG A CA 1
ATOM 977 C C . ARG A 1 125 ? 14.979 -3.272 -6.339 1.00 94.56 125 ARG A C 1
ATOM 979 O O . ARG A 1 125 ? 14.939 -4.178 -5.513 1.00 94.56 125 ARG A O 1
ATOM 986 N N . PHE A 1 126 ? 13.997 -3.030 -7.202 1.00 92.75 126 PHE A N 1
ATOM 987 C CA . PHE A 1 126 ? 12.796 -3.845 -7.358 1.00 92.75 126 PHE A CA 1
ATOM 988 C C . PHE A 1 126 ? 12.817 -4.482 -8.753 1.00 92.75 126 PHE A C 1
ATOM 990 O O . PHE A 1 126 ? 12.350 -3.908 -9.739 1.00 92.75 126 PHE A O 1
ATOM 997 N N . GLU A 1 127 ? 13.445 -5.654 -8.849 1.00 86.38 127 GLU A N 1
ATOM 998 C CA . GLU A 1 127 ? 13.619 -6.373 -10.113 1.00 86.38 127 GLU A CA 1
ATOM 999 C C . GLU A 1 127 ? 12.309 -7.004 -10.559 1.00 86.38 127 GLU A C 1
ATOM 1001 O O . GLU A 1 127 ? 11.923 -8.064 -10.082 1.00 86.38 127 GLU A O 1
ATOM 1006 N N . LYS A 1 128 ? 11.620 -6.382 -11.511 1.00 77.88 128 LYS A N 1
ATOM 1007 C CA . LYS A 1 128 ? 10.410 -6.990 -12.059 1.00 77.88 128 LYS A CA 1
ATOM 1008 C C . LYS A 1 128 ? 10.775 -8.171 -12.945 1.00 77.88 128 LYS A C 1
ATOM 1010 O O . LYS A 1 128 ? 11.534 -8.021 -13.900 1.00 77.88 128 LYS A O 1
ATOM 1015 N N . CYS A 1 129 ? 10.149 -9.320 -12.701 1.00 72.88 129 CYS A N 1
ATOM 1016 C CA . CYS A 1 129 ? 10.280 -10.470 -13.599 1.00 72.88 129 CYS A CA 1
ATOM 1017 C C . CYS A 1 129 ? 9.700 -10.183 -14.998 1.00 72.88 129 CYS A C 1
ATOM 1019 O O . CYS A 1 129 ? 10.104 -10.814 -15.974 1.00 72.88 129 CYS A O 1
ATOM 1021 N N . TYR A 1 130 ? 8.773 -9.221 -15.105 1.00 78.38 130 TYR A N 1
ATOM 1022 C CA . TYR A 1 130 ? 8.062 -8.872 -16.335 1.00 78.38 130 TYR A CA 1
ATOM 1023 C C . TYR A 1 130 ? 7.897 -7.354 -16.510 1.00 78.38 130 TYR A C 1
ATOM 1025 O O . TYR A 1 130 ? 8.172 -6.561 -15.614 1.00 78.38 130 TYR A O 1
ATOM 1033 N N . ARG A 1 131 ? 7.458 -6.925 -17.700 1.00 70.56 131 ARG A N 1
ATOM 1034 C CA . ARG A 1 131 ? 7.438 -5.502 -18.091 1.00 70.56 131 ARG A CA 1
ATOM 1035 C C . ARG A 1 131 ? 6.379 -4.654 -17.382 1.00 70.56 131 ARG A C 1
ATOM 1037 O O . ARG A 1 131 ? 6.487 -3.436 -17.430 1.00 70.56 131 ARG A O 1
ATOM 1044 N N . TYR A 1 132 ? 5.371 -5.264 -16.769 1.00 75.75 132 TYR A N 1
ATOM 1045 C CA . TYR A 1 132 ? 4.248 -4.560 -16.156 1.00 75.75 132 TYR A CA 1
ATOM 1046 C C . TYR A 1 132 ? 3.953 -5.164 -14.785 1.00 75.75 132 TYR A C 1
ATOM 1048 O O . TYR A 1 132 ? 4.060 -6.371 -14.623 1.00 75.75 1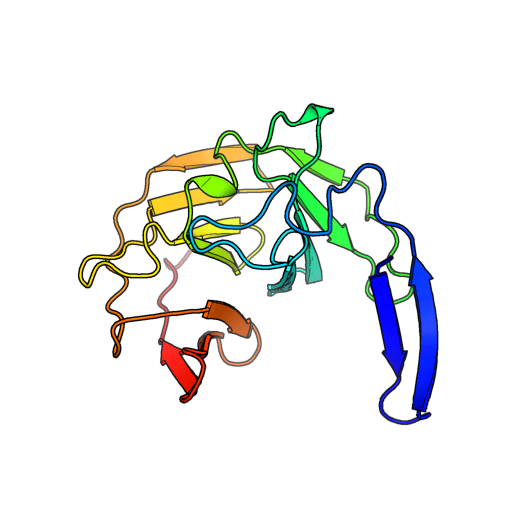32 TYR A O 1
ATOM 1056 N N . SER A 1 133 ? 3.601 -4.344 -13.801 1.00 74.56 133 SER A N 1
ATOM 1057 C CA . SER A 1 133 ? 3.089 -4.811 -12.510 1.00 74.56 133 SER A CA 1
ATOM 1058 C C . SER A 1 133 ? 1.887 -3.952 -12.169 1.00 74.56 133 SER A C 1
ATOM 1060 O O . SER A 1 133 ? 2.040 -2.743 -12.003 1.00 74.56 133 SER A O 1
ATOM 1062 N N . SER A 1 134 ? 0.704 -4.561 -12.104 1.00 79.06 134 SER A N 1
ATOM 1063 C CA . SER A 1 134 ? -0.530 -3.860 -11.746 1.00 79.06 134 SER A CA 1
ATOM 1064 C C . SER A 1 134 ? -0.691 -3.758 -10.232 1.00 79.06 134 SER A C 1
ATOM 1066 O O . SER A 1 134 ? -0.973 -2.687 -9.716 1.00 79.06 134 SER A O 1
ATOM 1068 N N . MET A 1 135 ? -0.460 -4.845 -9.497 1.00 91.44 135 MET A N 1
ATOM 1069 C CA . MET A 1 135 ? -0.734 -4.912 -8.057 1.00 91.44 135 MET A CA 1
ATOM 1070 C C . MET A 1 135 ? 0.468 -5.510 -7.338 1.00 91.44 135 MET A C 1
ATOM 1072 O O . MET A 1 135 ? 1.085 -6.423 -7.891 1.00 91.44 135 MET A O 1
ATOM 1076 N N . VAL A 1 136 ? 0.811 -4.991 -6.158 1.00 95.69 136 VAL A N 1
ATOM 1077 C CA . VAL A 1 136 ? 1.847 -5.545 -5.281 1.00 95.69 136 VAL A CA 1
ATOM 1078 C C . VAL A 1 136 ? 1.347 -5.468 -3.845 1.00 95.69 136 VAL A C 1
ATOM 1080 O O . VAL A 1 136 ? 1.219 -4.376 -3.311 1.00 95.69 136 VAL A O 1
ATOM 1083 N N . ASP A 1 137 ? 1.131 -6.620 -3.221 1.00 97.25 137 ASP A N 1
ATOM 1084 C CA . ASP A 1 137 ? 0.624 -6.738 -1.857 1.00 97.25 137 ASP A CA 1
ATOM 1085 C C . ASP A 1 137 ? 1.596 -7.491 -0.961 1.00 97.25 137 ASP A C 1
ATOM 1087 O O . ASP A 1 137 ? 2.252 -8.449 -1.378 1.00 97.25 137 ASP A O 1
ATOM 1091 N N . TYR A 1 138 ? 1.671 -7.080 0.299 1.00 98.50 138 TYR A N 1
ATOM 1092 C CA . TYR A 1 138 ? 2.456 -7.778 1.305 1.00 98.50 138 TYR A CA 1
ATOM 1093 C C . TYR A 1 138 ? 1.634 -8.855 2.011 1.00 98.50 138 TYR A C 1
ATOM 1095 O O . TYR A 1 138 ? 0.496 -8.633 2.418 1.00 98.50 138 TYR A O 1
ATOM 1103 N N . ASN A 1 139 ? 2.236 -10.030 2.191 1.00 98.19 139 ASN A N 1
ATOM 1104 C CA . ASN A 1 139 ? 1.702 -11.084 3.038 1.00 98.19 139 ASN A CA 1
ATOM 1105 C C . ASN A 1 139 ? 2.556 -11.184 4.317 1.00 98.19 139 ASN A C 1
ATOM 1107 O O . ASN A 1 139 ? 3.666 -11.725 4.251 1.00 98.19 139 ASN A O 1
ATOM 1111 N N . PRO A 1 140 ? 2.056 -10.733 5.485 1.00 97.25 140 PRO A N 1
ATOM 1112 C CA . PRO A 1 140 ? 2.809 -10.782 6.742 1.00 97.25 140 PRO A CA 1
ATOM 1113 C C . PRO A 1 140 ? 2.998 -12.199 7.299 1.00 97.25 140 PRO A C 1
ATOM 1115 O O . PRO A 1 140 ? 3.917 -12.435 8.0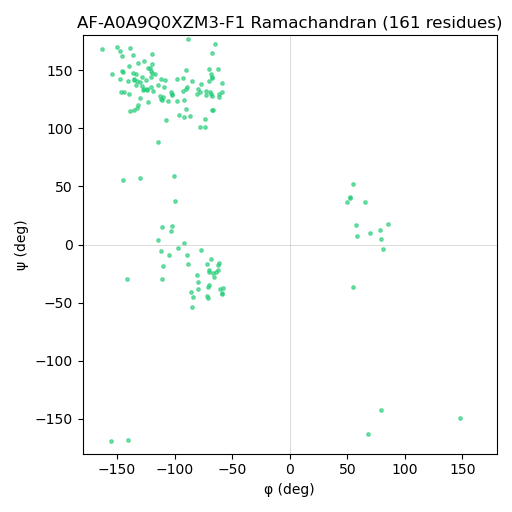82 1.00 97.25 140 PRO A O 1
ATOM 1118 N N . THR A 1 141 ? 2.157 -13.164 6.908 1.00 96.88 141 THR A N 1
ATOM 1119 C CA . THR A 1 141 ? 2.303 -14.568 7.326 1.00 96.88 141 THR A CA 1
ATOM 1120 C C . THR A 1 141 ? 3.493 -15.224 6.635 1.00 96.88 141 THR A C 1
ATOM 1122 O O . THR A 1 141 ? 4.291 -15.896 7.286 1.00 96.88 141 THR A O 1
ATOM 1125 N N . GLU A 1 142 ? 3.639 -15.004 5.329 1.00 97.31 142 GLU A N 1
ATOM 1126 C CA . GLU A 1 142 ? 4.749 -15.562 4.549 1.00 97.31 142 GLU A CA 1
ATOM 1127 C C . GLU A 1 142 ? 5.989 -14.667 4.536 1.00 97.31 142 GLU A C 1
ATOM 1129 O O . GLU A 1 142 ? 7.079 -15.137 4.214 1.00 97.31 142 GLU A O 1
ATOM 1134 N N . LYS A 1 143 ? 5.833 -13.392 4.910 1.00 97.06 143 LYS A N 1
ATOM 1135 C CA . LYS A 1 143 ? 6.855 -12.345 4.808 1.00 97.06 143 LYS A CA 1
ATOM 1136 C C . LYS A 1 143 ? 7.389 -12.219 3.385 1.00 97.06 143 LYS A C 1
ATOM 1138 O O . LYS A 1 143 ? 8.597 -12.270 3.152 1.00 97.06 143 LYS A O 1
ATOM 1143 N N . LYS A 1 144 ? 6.466 -12.080 2.430 1.00 97.88 144 LYS A N 1
ATOM 1144 C CA . LYS A 1 144 ? 6.751 -11.949 0.994 1.00 97.88 144 LYS A CA 1
ATOM 1145 C C . LYS A 1 144 ? 5.841 -10.916 0.350 1.00 97.88 144 LYS A C 1
ATOM 1147 O O . LYS A 1 144 ? 4.723 -10.699 0.817 1.00 97.88 144 LYS A O 1
ATOM 1152 N N . LEU A 1 145 ? 6.310 -10.315 -0.739 1.00 97.31 145 LEU A N 1
ATOM 1153 C CA . LEU A 1 145 ? 5.467 -9.495 -1.607 1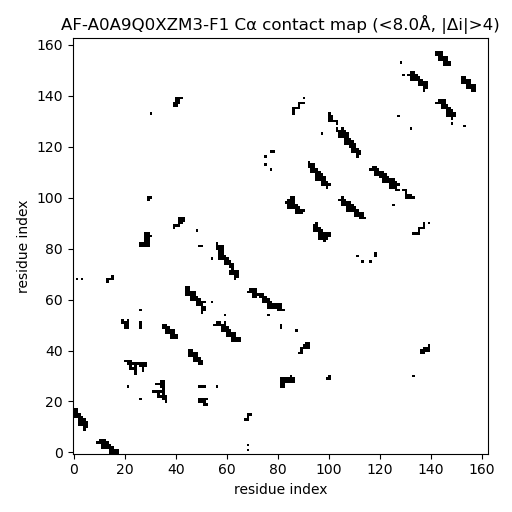.00 97.31 145 LEU A CA 1
ATOM 1154 C C . LEU A 1 145 ? 4.910 -10.359 -2.736 1.00 97.31 145 LEU A C 1
ATOM 1156 O O . LEU A 1 145 ? 5.657 -11.072 -3.403 1.00 97.31 145 LEU A O 1
ATOM 1160 N N . PHE A 1 146 ? 3.612 -10.256 -2.971 1.00 96.06 146 PHE A N 1
ATOM 1161 C CA . PHE A 1 146 ? 2.893 -10.891 -4.064 1.00 96.06 146 PHE A CA 1
ATOM 1162 C C . PHE A 1 146 ? 2.561 -9.830 -5.099 1.00 96.06 146 PHE A C 1
ATOM 1164 O O . PHE A 1 146 ? 1.917 -8.836 -4.786 1.00 96.06 146 PHE A O 1
ATOM 1171 N N . ALA A 1 147 ? 2.989 -10.035 -6.338 1.00 93.88 147 ALA A N 1
ATOM 1172 C CA . ALA A 1 147 ? 2.701 -9.132 -7.436 1.00 93.88 147 ALA A CA 1
ATOM 1173 C C . ALA A 1 147 ? 1.919 -9.819 -8.548 1.00 93.88 147 ALA A C 1
ATOM 1175 O O . ALA A 1 147 ? 2.111 -11.001 -8.834 1.00 93.88 147 ALA A O 1
ATOM 1176 N N . TRP A 1 148 ? 1.074 -9.039 -9.209 1.00 91.50 148 TRP A N 1
ATOM 1177 C CA . TRP A 1 148 ? 0.271 -9.462 -10.349 1.00 91.50 148 TRP A CA 1
ATOM 1178 C C . TRP A 1 148 ? 0.538 -8.551 -11.548 1.00 91.50 148 TRP A C 1
ATOM 1180 O O . TRP A 1 148 ? 0.544 -7.325 -11.402 1.00 91.50 148 TRP A O 1
ATOM 1190 N N . ASP A 1 149 ? 0.742 -9.142 -12.729 1.00 85.00 149 ASP A N 1
ATOM 1191 C CA . ASP A 1 149 ? 1.059 -8.430 -13.980 1.00 85.00 149 ASP A CA 1
ATOM 1192 C C . ASP A 1 149 ? -0.054 -8.462 -15.044 1.00 85.00 149 ASP A C 1
ATOM 1194 O O . ASP A 1 149 ? 0.213 -8.134 -16.200 1.00 85.00 149 ASP A O 1
ATOM 1198 N N . ASN A 1 150 ? -1.282 -8.840 -14.664 1.00 82.94 150 ASN A N 1
ATOM 1199 C CA . ASN A 1 150 ? -2.417 -9.157 -15.550 1.00 82.94 150 ASN A CA 1
ATOM 1200 C C . ASN A 1 150 ? -2.416 -10.570 -16.173 1.00 82.94 150 ASN A C 1
ATOM 1202 O O . ASN A 1 150 ? -3.392 -10.942 -16.818 1.00 82.94 150 ASN A O 1
ATOM 1206 N N . PHE A 1 151 ? -1.380 -11.385 -15.958 1.00 85.75 151 PHE A N 1
ATOM 1207 C CA . PHE A 1 151 ? -1.343 -12.774 -16.442 1.00 85.75 151 PHE A CA 1
ATOM 1208 C C . PHE A 1 151 ? -0.704 -13.764 -15.465 1.00 85.75 151 PHE A C 1
ATOM 1210 O O . PHE A 1 151 ? -1.040 -14.949 -15.472 1.00 85.75 151 PHE A O 1
ATOM 1217 N N . ARG A 1 152 ? 0.244 -13.307 -14.650 1.00 88.69 152 ARG A N 1
ATOM 1218 C CA . ARG A 1 152 ? 1.104 -14.123 -13.798 1.00 88.69 152 ARG A CA 1
ATOM 1219 C C . ARG A 1 152 ? 1.204 -13.517 -12.412 1.00 88.69 152 ARG A C 1
ATOM 1221 O O . ARG A 1 152 ? 1.317 -12.303 -12.242 1.00 88.69 152 ARG A O 1
ATOM 1228 N N . MET A 1 153 ? 1.229 -14.410 -11.431 1.00 91.50 153 MET A N 1
ATOM 1229 C CA . MET A 1 153 ? 1.594 -14.088 -10.062 1.00 91.50 153 MET A CA 1
ATOM 1230 C C . MET A 1 153 ? 3.102 -14.271 -9.895 1.00 91.50 153 MET A C 1
ATOM 1232 O O . MET A 1 153 ? 3.666 -15.274 -10.336 1.00 91.50 153 MET A O 1
ATOM 1236 N N . VAL A 1 154 ? 3.749 -13.297 -9.269 1.00 91.62 154 VAL A N 1
ATOM 1237 C CA . VAL A 1 154 ? 5.175 -13.311 -8.940 1.00 91.62 154 VAL A CA 1
ATOM 1238 C C . VAL A 1 154 ? 5.314 -13.070 -7.448 1.00 91.62 154 VAL A C 1
ATOM 1240 O O . VAL A 1 154 ? 4.573 -12.275 -6.879 1.00 91.62 154 VAL A O 1
ATOM 1243 N N . VAL A 1 155 ? 6.263 -13.752 -6.817 1.00 94.56 155 VAL A N 1
ATOM 1244 C CA . VAL A 1 155 ? 6.525 -13.618 -5.386 1.00 94.56 155 VAL A CA 1
ATOM 1245 C C . VAL A 1 155 ? 7.946 -13.105 -5.191 1.00 94.56 155 VAL A C 1
ATOM 1247 O O . VAL A 1 155 ? 8.878 -13.644 -5.786 1.00 94.56 155 VAL A O 1
ATOM 1250 N N . TYR A 1 156 ? 8.108 -12.083 -4.355 1.00 94.31 156 TYR A N 1
ATOM 1251 C CA . TYR A 1 156 ? 9.402 -11.524 -3.980 1.00 94.31 156 TYR A CA 1
ATOM 1252 C C . TYR A 1 156 ? 9.697 -11.827 -2.517 1.00 94.31 156 TYR A C 1
ATOM 1254 O O . TYR A 1 156 ? 8.924 -11.468 -1.622 1.00 94.31 156 TYR A O 1
ATOM 1262 N N . ASP A 1 157 ? 10.845 -12.455 -2.277 1.00 96.19 157 ASP A N 1
ATOM 1263 C CA . ASP A 1 157 ? 11.398 -12.570 -0.935 1.00 96.19 157 ASP A CA 1
ATOM 1264 C C . ASP A 1 157 ? 11.886 -11.199 -0.458 1.00 96.19 157 ASP A C 1
ATOM 1266 O O . ASP A 1 157 ? 12.481 -10.429 -1.217 1.00 96.19 157 ASP A O 1
ATOM 1270 N N . ILE A 1 158 ? 11.659 -10.902 0.820 1.00 95.62 158 ILE A N 1
ATOM 1271 C CA . ILE A 1 158 ? 12.121 -9.667 1.452 1.00 95.62 158 ILE A CA 1
ATOM 1272 C C . ILE A 1 158 ? 13.065 -9.970 2.612 1.00 95.62 158 ILE A C 1
ATOM 1274 O O . ILE A 1 158 ? 13.017 -11.028 3.242 1.00 95.62 158 ILE A O 1
ATOM 1278 N N . LYS A 1 159 ? 13.926 -9.004 2.924 1.00 94.19 159 LYS A N 1
ATOM 1279 C CA . LYS A 1 159 ? 14.796 -9.049 4.096 1.00 94.19 159 LYS A CA 1
ATOM 1280 C C . LYS A 1 159 ? 14.720 -7.720 4.827 1.00 94.19 159 LYS A C 1
ATOM 1282 O O . LYS A 1 159 ? 15.109 -6.690 4.286 1.00 94.19 159 LYS A O 1
ATOM 1287 N N . LEU A 1 160 ? 14.252 -7.770 6.066 1.00 90.56 160 LEU A N 1
ATOM 1288 C CA . LEU A 1 160 ? 14.215 -6.618 6.961 1.00 90.56 160 LEU A CA 1
ATOM 1289 C C . LEU A 1 160 ? 15.523 -6.542 7.756 1.00 90.56 160 LEU A C 1
ATOM 1291 O O . LEU A 1 160 ? 16.164 -7.570 8.014 1.00 90.56 160 LEU A O 1
ATOM 1295 N N . SER A 1 161 ? 15.937 -5.333 8.137 1.00 84.69 161 SER A N 1
ATOM 1296 C CA . SER A 1 161 ? 17.032 -5.169 9.092 1.00 84.69 161 SER A CA 1
ATOM 1297 C C . SER A 1 161 ? 16.668 -5.874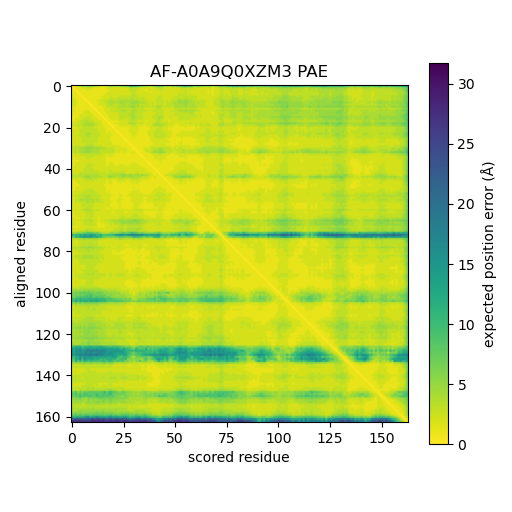 10.395 1.00 84.69 161 SER A C 1
ATOM 1299 O O . SER A 1 161 ? 15.525 -5.812 10.849 1.00 84.69 161 SER A O 1
ATOM 1301 N N . LYS A 1 162 ? 17.640 -6.556 11.003 1.00 72.12 162 LYS A N 1
ATOM 1302 C CA . LYS A 1 162 ? 17.470 -7.012 12.382 1.00 72.12 162 LYS A CA 1
ATOM 1303 C C . LYS A 1 162 ? 17.480 -5.769 13.272 1.00 72.12 162 LYS A C 1
ATOM 1305 O O . LYS A 1 162 ? 18.349 -4.919 13.079 1.00 72.12 162 LYS A O 1
ATOM 1310 N N . LEU A 1 163 ? 16.494 -5.670 14.162 1.00 49.53 163 LEU A N 1
ATOM 1311 C CA . LEU A 1 163 ? 16.542 -4.759 15.305 1.00 49.53 163 LEU A CA 1
ATOM 1312 C C . LEU A 1 163 ? 17.731 -5.119 16.203 1.00 49.53 163 LEU A C 1
ATOM 1314 O O . LEU A 1 163 ? 18.027 -6.336 16.306 1.00 49.53 163 LEU A O 1
#

Nearest PDB structures (foldseek):
  6pke-assembly2_B  TM=9.854E-01  e=1.324E-23  Homo sapiens
  6pkd-assembly1_A  TM=9.846E-01  e=1.553E-23  Homo sapiens
  7sjv-assembly1_A  TM=9.902E-01  e=3.642E-23  Homo sapiens
  7ske-assembly1_A  TM=9.902E-01  e=4.052E-23  Homo sapiens
  6pkd-assembly2_B  TM=9.833E-01  e=4.754E-23  Homo sapiens

Radius of gyration: 15.44 Å; Cα contacts (8 Å, |Δi|>4): 378; chains: 1; bounding box: 40×37×34 Å

Or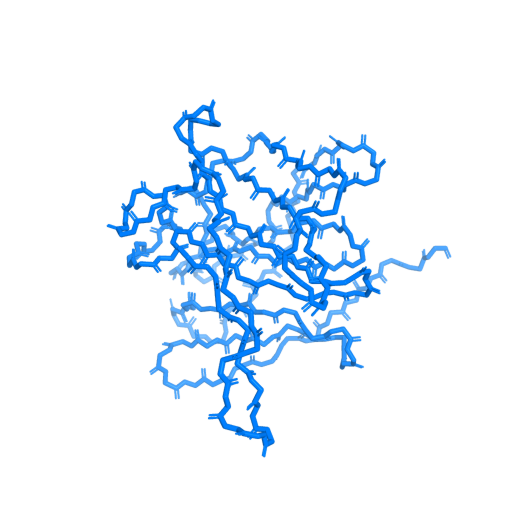ganism: NCBI:txid171643

Sequence (163 aa):
MLVKYNLKTEAIAVQKELPNAGYHGQFPYSWGGYTDIDQAVDEVGRWVIYSTEDAKGALVLSRLDSENLEIQQQTWQTNIRKQSVANAFLICGSLYTISSYSSPEATVNFIYETSTGISAPLNIRFEKCYRYSSMVDYNPTEKKLFAWDNFRMVVYDIKLSKL

Solvent-accessible surface area (backbone atoms only — not comparable to full-atom values): 9094 Å² total; per-residue (Å²): 115,50,74,45,68,38,82,90,77,74,38,80,74,38,78,39,76,61,84,73,51,40,56,90,46,70,36,13,28,55,81,44,64,75,45,8,65,42,79,44,42,31,76,80,47,40,36,40,40,32,22,25,76,93,53,69,38,15,32,28,40,32,38,33,38,88,83,71,60,46,73,51,95,52,70,48,78,54,94,48,47,34,51,67,21,27,45,59,38,41,53,79,59,26,41,37,29,29,50,40,38,61,54,74,81,15,22,37,39,34,39,36,34,68,90,77,71,50,68,48,82,44,84,42,84,39,78,56,96,57,65,46,47,72,46,56,44,41,38,60,89,79,50,31,38,42,31,34,47,90,83,51,80,47,76,42,87,67,81,78,83,80,130

Foldseek 3Di:
DDWDADPVVRDTQEDDDDPQFDFDQPQAAQVTDGRQWDWAAEPVGIKIWHDHVVLVQFIKMFGADPRHRDGDPDIAGAPHGRNQFQAWYDYPQKIWTWRDFADQFIARFKIAHPVVRDIDTDGHGDGDPDRGWNYWYADNVVRWIWTDRPPDIDIGHDDDDDD

InterPro domains:
  IPR003112 Olfactomedin-like domain [PF02191] (2-162)
  IPR003112 Olfactomedin-like domain [PS51132] (1-162)
  IPR003112 Olfactomedin-like domain [SM00284] (1-162)
  IPR050605 Olfactomedin-like domain-containing protein [PTHR23192] (2-159)

Secondary structure (DSSP, 8-state):
-EEEEETTTTEEEEEE--TTB--SSSS-BTTBSS-SSEEEEETTEEEEEE-BTTTTTEEEEEEE-TTT--EEEEEEEEEEEGGGSSEEEEETTEEEEES-SS-TT-EEEEEEETTT--EEEEEEE---SSS---EEEEETTTTEEEEE-SS-EEEEE--PPP-

Mean predicted aligned error: 3.51 Å

pLDDT: mean 94.21, std 7.0, range [49.53, 98.75]